Protein AF-A0A367WWN9-F1 (afdb_monomer)

Structure (mmCIF, N/CA/C/O backbone):
data_AF-A0A367WWN9-F1
#
_entry.id   AF-A0A367WWN9-F1
#
loop_
_atom_site.group_PDB
_atom_site.id
_atom_site.type_symbol
_atom_site.label_atom_id
_atom_site.label_alt_id
_atom_site.label_comp_id
_atom_site.label_asym_id
_atom_site.label_entity_id
_atom_site.label_seq_id
_atom_site.pdbx_PDB_ins_code
_atom_site.Cartn_x
_atom_site.Cartn_y
_atom_site.Cartn_z
_atom_site.occupancy
_atom_site.B_iso_or_equiv
_atom_site.auth_seq_id
_atom_site.auth_comp_id
_atom_site.auth_asym_id
_atom_site.auth_atom_id
_atom_site.pdbx_PDB_model_num
ATOM 1 N N . MET A 1 1 ? 39.829 -57.050 1.954 1.00 38.69 1 MET A N 1
ATOM 2 C CA . MET A 1 1 ? 39.793 -55.661 1.441 1.00 38.69 1 MET A CA 1
ATOM 3 C C . MET A 1 1 ? 38.406 -55.484 0.836 1.00 38.69 1 MET A C 1
ATOM 5 O O . MET A 1 1 ? 38.074 -56.270 -0.034 1.00 38.69 1 MET A O 1
ATOM 9 N N . ALA A 1 2 ? 37.469 -54.840 1.550 1.00 40.94 2 ALA A N 1
ATOM 10 C CA . ALA A 1 2 ? 37.145 -53.399 1.453 1.00 40.94 2 ALA A CA 1
ATOM 11 C C . ALA A 1 2 ? 36.595 -53.065 0.043 1.00 40.94 2 ALA A C 1
ATOM 13 O O . ALA A 1 2 ? 37.207 -53.478 -0.927 1.00 40.94 2 ALA A O 1
ATOM 14 N N . PHE A 1 3 ? 35.484 -52.363 -0.197 1.00 43.28 3 PHE A N 1
ATOM 15 C CA . PHE A 1 3 ? 34.824 -51.264 0.515 1.00 43.28 3 PHE A CA 1
ATOM 16 C C . PHE A 1 3 ? 33.472 -51.029 -0.223 1.00 43.28 3 PHE A C 1
ATOM 18 O O . PHE A 1 3 ? 33.463 -51.004 -1.447 1.00 43.28 3 PHE A O 1
ATOM 25 N N . MET A 1 4 ? 32.320 -51.143 0.446 1.00 52.09 4 MET A N 1
ATOM 26 C CA . MET A 1 4 ? 31.413 -50.044 0.849 1.00 52.09 4 MET A CA 1
ATOM 27 C C . MET A 1 4 ? 30.421 -49.543 -0.247 1.00 52.09 4 MET A C 1
ATOM 29 O O . MET A 1 4 ? 30.841 -49.240 -1.360 1.00 52.09 4 MET A O 1
ATOM 33 N N . PRO A 1 5 ? 29.101 -49.462 0.048 1.00 52.84 5 PRO A N 1
ATOM 34 C CA . PRO A 1 5 ? 28.040 -49.182 -0.924 1.00 52.84 5 PRO A CA 1
ATOM 35 C C . PRO A 1 5 ? 27.812 -47.673 -1.112 1.00 52.84 5 PRO A C 1
ATOM 37 O O . PRO A 1 5 ? 27.732 -46.921 -0.142 1.00 52.84 5 PRO A O 1
ATOM 40 N N . LEU A 1 6 ? 27.652 -47.226 -2.359 1.00 50.28 6 LEU A N 1
ATOM 41 C CA . LEU A 1 6 ? 27.307 -45.840 -2.690 1.00 50.28 6 LEU 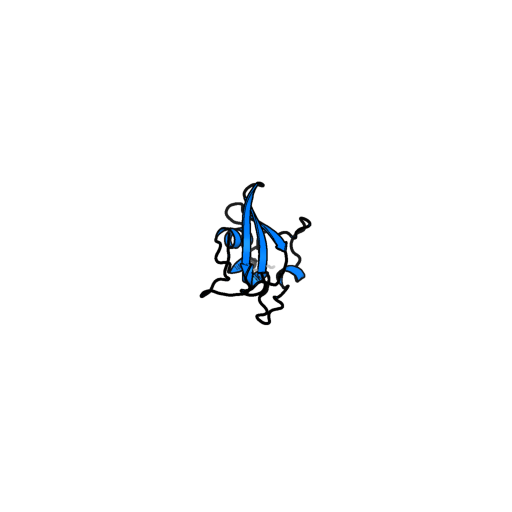A CA 1
ATOM 42 C C . LEU A 1 6 ? 25.779 -45.675 -2.677 1.00 50.28 6 LEU A C 1
ATOM 44 O O . LEU A 1 6 ? 25.092 -45.880 -3.674 1.00 50.28 6 LEU A O 1
ATOM 48 N N . LEU A 1 7 ? 25.250 -45.335 -1.500 1.00 55.59 7 LEU A N 1
ATOM 49 C CA . LEU A 1 7 ? 23.897 -44.812 -1.314 1.00 55.59 7 LEU A CA 1
ATOM 50 C C . LEU A 1 7 ? 23.825 -43.402 -1.921 1.00 55.59 7 LEU A C 1
ATOM 52 O O . LEU A 1 7 ? 24.318 -42.440 -1.335 1.00 55.59 7 LEU A O 1
ATOM 56 N N . LEU A 1 8 ? 23.201 -43.273 -3.093 1.00 54.81 8 LEU A N 1
ATOM 57 C CA . LEU A 1 8 ? 22.833 -41.981 -3.670 1.00 54.81 8 LEU A CA 1
ATOM 58 C C . LEU A 1 8 ? 21.585 -41.450 -2.945 1.00 54.81 8 LEU A C 1
ATOM 60 O O . LEU A 1 8 ? 20.448 -41.735 -3.316 1.00 54.81 8 LEU A O 1
ATOM 64 N N . GLY A 1 9 ? 21.807 -40.698 -1.867 1.00 48.69 9 GLY A N 1
ATOM 65 C CA . GLY A 1 9 ? 20.774 -39.899 -1.217 1.00 48.69 9 GLY A CA 1
ATOM 66 C C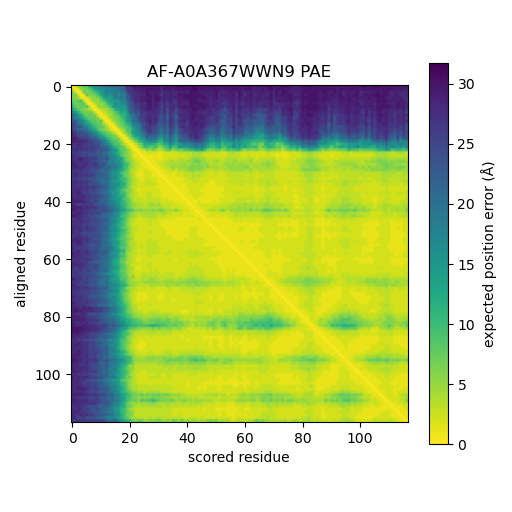 . GLY A 1 9 ? 20.452 -38.670 -2.063 1.00 48.69 9 GLY A C 1
ATOM 67 O O . GLY A 1 9 ? 21.215 -37.708 -2.078 1.00 48.69 9 GLY A O 1
ATOM 68 N N . ALA A 1 10 ? 19.321 -38.694 -2.769 1.00 55.34 10 ALA A N 1
ATOM 69 C CA . ALA A 1 10 ? 18.764 -37.512 -3.415 1.00 55.34 10 ALA A CA 1
ATOM 70 C C . ALA A 1 10 ? 18.177 -36.583 -2.339 1.00 55.34 10 ALA A C 1
ATOM 72 O O . ALA A 1 10 ? 17.018 -36.703 -1.946 1.00 55.34 10 ALA A O 1
ATOM 73 N N . LEU A 1 11 ? 19.007 -35.672 -1.831 1.00 49.06 11 LEU A N 1
ATOM 74 C CA . LEU A 1 11 ? 18.575 -34.578 -0.970 1.00 49.06 11 LEU A CA 1
ATOM 75 C C . LEU A 1 11 ? 17.852 -33.544 -1.849 1.00 49.06 11 LEU A C 1
ATOM 77 O O . LEU A 1 11 ? 18.473 -32.666 -2.445 1.00 49.06 11 LEU A O 1
ATOM 81 N N . VAL A 1 12 ? 16.532 -33.674 -1.983 1.00 58.88 12 VAL A N 1
ATOM 82 C CA . VAL A 1 12 ? 15.702 -32.643 -2.615 1.00 58.88 12 VAL A CA 1
ATOM 83 C C . VAL A 1 12 ? 15.608 -31.479 -1.630 1.00 58.88 12 VAL A C 1
ATOM 85 O O . VAL A 1 12 ? 14.814 -31.495 -0.693 1.00 58.88 12 VAL A O 1
ATOM 88 N N . LEU A 1 13 ? 16.482 -30.489 -1.810 1.00 51.03 13 LEU A N 1
ATOM 89 C CA . LEU A 1 13 ? 16.415 -29.201 -1.128 1.00 51.03 13 LEU A CA 1
ATOM 90 C C . LEU A 1 13 ? 15.102 -28.516 -1.525 1.00 51.03 13 LEU A C 1
ATOM 92 O O . LEU A 1 13 ? 14.994 -27.921 -2.596 1.00 51.03 13 LEU A O 1
ATOM 96 N N . ALA A 1 14 ? 14.095 -28.615 -0.661 1.00 49.31 14 ALA A N 1
ATOM 97 C CA . ALA A 1 14 ? 12.915 -27.771 -0.722 1.00 49.31 14 ALA A CA 1
ATOM 98 C C . ALA A 1 14 ? 13.355 -26.327 -0.442 1.00 49.31 14 ALA A C 1
ATOM 100 O O . ALA A 1 14 ? 13.491 -25.917 0.708 1.00 49.31 14 ALA A O 1
ATOM 101 N N . VAL A 1 15 ? 13.634 -25.564 -1.499 1.00 58.00 15 VAL A N 1
AT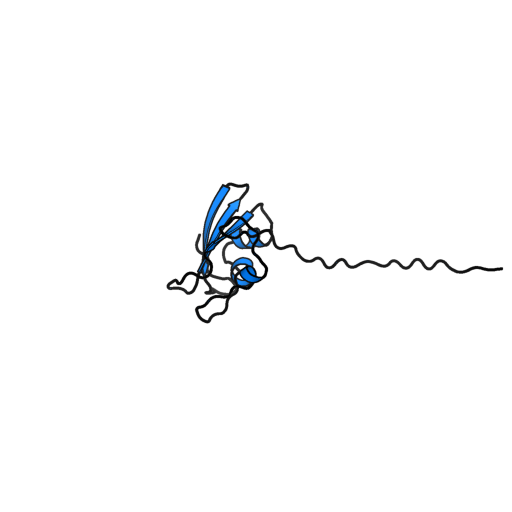OM 102 C CA . VAL A 1 15 ? 13.782 -24.111 -1.403 1.00 58.00 15 VAL A CA 1
ATOM 103 C C . VAL A 1 15 ? 12.425 -23.551 -0.979 1.00 58.00 15 VAL A C 1
ATOM 105 O O . VAL A 1 15 ? 11.456 -23.717 -1.727 1.00 58.00 15 VAL A O 1
ATOM 108 N N . PRO A 1 16 ? 12.304 -22.911 0.200 1.00 43.66 16 PRO A N 1
ATOM 109 C CA . PRO A 1 16 ? 11.074 -22.227 0.545 1.00 43.66 16 PRO A CA 1
ATOM 110 C C . PRO A 1 16 ? 10.875 -21.130 -0.496 1.00 43.66 16 PRO A C 1
ATOM 112 O O . PRO A 1 16 ? 11.674 -20.202 -0.604 1.00 43.66 16 PRO A O 1
ATOM 115 N N . SER A 1 17 ? 9.830 -21.269 -1.308 1.00 42.41 17 SER A N 1
ATOM 116 C CA . SER A 1 17 ? 9.396 -20.231 -2.233 1.00 42.41 17 SER A CA 1
ATOM 117 C C . SER A 1 17 ? 8.823 -19.087 -1.400 1.00 42.41 17 SER A C 1
ATOM 119 O O . SER A 1 17 ? 7.614 -18.985 -1.213 1.00 42.41 17 SER A O 1
ATOM 121 N N . SER A 1 18 ? 9.690 -18.250 -0.826 1.00 47.25 18 SER A N 1
ATOM 122 C CA . SER A 1 18 ? 9.281 -16.945 -0.330 1.00 47.25 18 SER A CA 1
ATOM 123 C C . SER A 1 18 ? 8.807 -16.176 -1.553 1.00 47.25 18 SER A C 1
ATOM 125 O O . SER A 1 18 ? 9.623 -15.720 -2.350 1.00 47.25 18 SER A O 1
ATOM 127 N N . SER A 1 19 ? 7.492 -16.121 -1.756 1.00 46.06 19 SER A N 1
ATOM 128 C CA . SER A 1 19 ? 6.867 -15.274 -2.764 1.00 46.06 19 SER A CA 1
ATOM 129 C C . SER A 1 19 ? 7.402 -13.861 -2.563 1.00 46.06 19 SER A C 1
ATOM 131 O O . SER A 1 19 ? 7.035 -13.202 -1.587 1.00 46.06 19 SER A O 1
ATOM 133 N N . ALA A 1 20 ? 8.332 -13.442 -3.420 1.00 52.56 20 ALA A N 1
ATOM 134 C CA . ALA A 1 20 ? 8.867 -12.096 -3.396 1.00 52.56 20 ALA A CA 1
ATOM 135 C C . ALA A 1 20 ? 7.686 -11.158 -3.659 1.00 52.56 20 ALA A C 1
ATOM 137 O O . ALA A 1 20 ? 7.096 -11.186 -4.738 1.00 52.56 20 ALA A O 1
ATOM 138 N N . MET A 1 21 ? 7.275 -10.405 -2.638 1.00 59.34 21 MET A N 1
ATOM 139 C CA . MET A 1 21 ? 6.426 -9.242 -2.868 1.00 59.34 21 MET A CA 1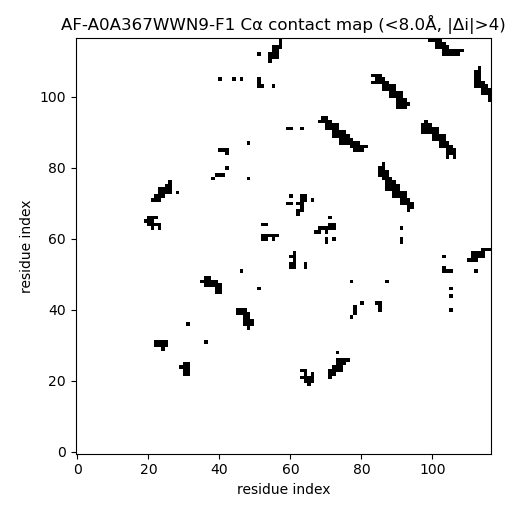
ATOM 140 C C . MET A 1 21 ? 7.241 -8.254 -3.696 1.00 59.34 21 MET A C 1
ATOM 142 O O . MET A 1 21 ? 8.458 -8.171 -3.528 1.00 59.34 21 MET A O 1
ATOM 146 N N . ALA A 1 22 ? 6.586 -7.558 -4.616 1.00 72.81 22 ALA A N 1
ATOM 147 C CA . ALA A 1 22 ? 7.264 -6.574 -5.438 1.00 72.81 22 ALA A CA 1
ATOM 148 C C . ALA A 1 22 ? 7.782 -5.408 -4.608 1.00 72.81 22 ALA A C 1
ATOM 150 O O . ALA A 1 22 ? 7.306 -5.120 -3.506 1.00 72.81 22 ALA A O 1
ATOM 151 N N . ASP A 1 23 ? 8.704 -4.696 -5.234 1.00 82.81 23 ASP A N 1
ATOM 152 C CA . ASP A 1 23 ? 9.235 -3.437 -4.764 1.00 82.81 23 ASP A CA 1
ATOM 153 C C . ASP A 1 23 ? 8.123 -2.373 -4.721 1.00 82.81 23 ASP A C 1
ATOM 155 O O . ASP A 1 23 ? 7.698 -1.822 -5.740 1.00 82.81 23 ASP A O 1
ATOM 159 N N . VAL A 1 24 ? 7.618 -2.114 -3.513 1.00 91.50 24 VAL A N 1
ATOM 160 C CA . VAL A 1 24 ? 6.755 -0.970 -3.193 1.00 91.50 24 VAL A CA 1
ATOM 161 C C . VAL A 1 24 ? 7.637 0.102 -2.574 1.00 91.50 24 VAL A C 1
ATOM 163 O O . VAL A 1 24 ? 8.453 -0.203 -1.707 1.00 91.50 24 VAL A O 1
ATOM 166 N N . TYR A 1 25 ? 7.489 1.344 -3.020 1.00 94.12 25 TYR A N 1
ATOM 167 C CA . TYR A 1 25 ? 8.385 2.444 -2.671 1.00 94.12 25 TYR A CA 1
ATOM 168 C C . TYR A 1 25 ? 7.712 3.461 -1.751 1.00 94.12 25 TYR A C 1
ATOM 170 O O . TYR A 1 25 ? 6.501 3.660 -1.812 1.00 94.12 25 TYR A O 1
ATOM 178 N N . SER A 1 26 ? 8.504 4.118 -0.912 1.00 91.69 26 SER A N 1
ATOM 179 C CA . SER A 1 26 ? 8.099 5.265 -0.105 1.00 91.69 26 SER A CA 1
ATOM 180 C C . SER A 1 26 ? 8.098 6.532 -0.972 1.00 91.69 26 SER A C 1
ATOM 182 O O . SER A 1 26 ? 8.635 6.508 -2.089 1.00 91.69 26 SER A O 1
ATOM 184 N N . PRO A 1 27 ? 7.578 7.671 -0.478 1.00 86.69 27 PRO A N 1
ATOM 185 C CA . PRO A 1 27 ? 7.544 8.915 -1.252 1.00 86.69 27 PRO A CA 1
ATOM 186 C C . PRO A 1 27 ? 8.940 9.380 -1.695 1.00 86.69 27 PRO A C 1
ATOM 188 O O . PRO A 1 27 ? 9.088 10.065 -2.702 1.00 86.69 27 PRO A O 1
ATOM 191 N N . ASN A 1 28 ? 9.980 8.971 -0.960 1.00 88.06 28 ASN A N 1
ATOM 192 C CA . ASN A 1 28 ? 11.375 9.307 -1.237 1.00 88.06 28 ASN A CA 1
ATOM 193 C C . ASN A 1 28 ? 12.027 8.399 -2.298 1.00 88.06 28 ASN A C 1
ATOM 195 O O . ASN A 1 28 ? 13.226 8.513 -2.546 1.00 88.06 28 ASN A O 1
ATOM 199 N N . GLY A 1 29 ? 11.275 7.471 -2.900 1.00 87.38 29 GLY A N 1
ATOM 200 C CA . GLY A 1 29 ? 11.778 6.546 -3.920 1.00 87.38 29 GLY A CA 1
ATOM 201 C C . GLY A 1 29 ? 12.624 5.394 -3.369 1.00 87.38 29 GLY A C 1
ATOM 202 O O . GLY A 1 29 ? 13.316 4.719 -4.129 1.00 87.38 29 GLY A O 1
ATOM 203 N N . VAL A 1 30 ? 12.579 5.154 -2.057 1.00 92.31 30 VAL A N 1
ATOM 204 C CA . VAL A 1 30 ? 13.256 4.028 -1.394 1.00 92.31 30 VAL A CA 1
ATOM 205 C C . VAL A 1 30 ? 12.259 2.891 -1.207 1.00 92.31 30 VAL A C 1
ATOM 207 O O . VAL A 1 30 ? 11.077 3.148 -1.018 1.00 92.31 30 VAL A O 1
ATOM 210 N N . LEU A 1 31 ? 12.708 1.636 -1.246 1.00 93.12 31 LEU A N 1
ATOM 211 C CA . LEU A 1 31 ? 11.848 0.493 -0.927 1.00 93.12 31 LEU A CA 1
ATOM 212 C C . LEU A 1 31 ? 11.233 0.637 0.469 1.00 93.12 31 LEU A C 1
ATOM 214 O O . LEU A 1 31 ? 11.938 0.986 1.417 1.00 93.12 31 LEU A O 1
ATOM 218 N N . LEU A 1 32 ? 9.944 0.314 0.593 1.00 93.25 32 LEU A N 1
ATOM 219 C CA . LEU A 1 32 ? 9.256 0.258 1.877 1.00 93.25 32 LEU A CA 1
ATOM 220 C C . LEU A 1 32 ? 9.991 -0.699 2.811 1.00 93.25 32 LEU A C 1
ATOM 222 O O . LEU A 1 32 ? 10.168 -1.889 2.530 1.00 93.25 32 LEU A O 1
ATOM 226 N N . SER A 1 33 ? 10.373 -0.177 3.965 1.00 92.81 33 SER A N 1
ATOM 227 C CA . SER A 1 33 ? 10.968 -0.949 5.038 1.00 92.81 33 SER A CA 1
ATOM 228 C C . SER A 1 33 ? 9.962 -1.927 5.651 1.00 92.81 33 SER A C 1
ATOM 230 O O . SER A 1 33 ? 8.741 -1.786 5.554 1.00 92.81 33 SER A O 1
ATOM 232 N N . SER A 1 34 ? 10.475 -2.928 6.373 1.00 91.81 34 SER A N 1
ATOM 233 C CA . SER A 1 34 ? 9.629 -3.852 7.146 1.00 91.81 34 SER A CA 1
ATOM 234 C C . SER 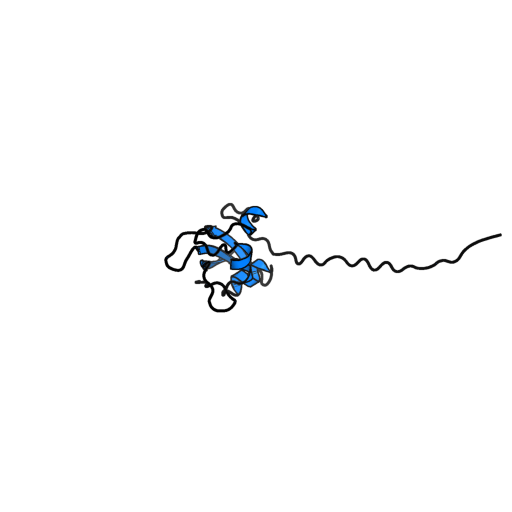A 1 34 ? 8.760 -3.146 8.196 1.00 91.81 34 SER A C 1
ATOM 236 O O . SER A 1 34 ? 7.744 -3.708 8.600 1.00 91.81 34 SER A O 1
ATOM 238 N N . ALA A 1 35 ? 9.180 -1.968 8.670 1.00 93.94 35 ALA A N 1
ATOM 239 C CA . ALA A 1 35 ? 8.426 -1.167 9.626 1.00 93.94 35 ALA A CA 1
ATOM 240 C C . ALA A 1 35 ? 7.250 -0.464 8.937 1.00 93.94 35 ALA A C 1
ATOM 242 O O . ALA A 1 35 ? 6.126 -0.618 9.396 1.00 93.94 35 ALA A O 1
ATOM 243 N N . GLU A 1 36 ? 7.487 0.187 7.794 1.00 94.75 36 GLU A N 1
ATOM 244 C CA . GLU A 1 36 ? 6.439 0.849 6.999 1.00 94.75 36 GLU A CA 1
ATOM 245 C C . GLU A 1 36 ? 5.381 -0.151 6.511 1.00 94.75 36 GLU A C 1
ATOM 247 O O . GLU A 1 36 ? 4.187 0.107 6.599 1.00 94.75 36 GLU A O 1
ATOM 252 N N . TRP A 1 37 ? 5.778 -1.361 6.100 1.00 94.56 37 TRP A N 1
ATOM 253 C CA . TRP A 1 37 ? 4.816 -2.421 5.756 1.00 94.56 37 TRP A CA 1
ATOM 254 C C . TRP A 1 37 ? 3.883 -2.821 6.909 1.00 94.56 37 TRP A C 1
ATOM 256 O O . TRP A 1 37 ? 2.791 -3.336 6.661 1.00 94.56 37 TRP A O 1
ATOM 266 N N . LYS A 1 38 ? 4.335 -2.651 8.156 1.00 95.94 38 LYS A N 1
ATOM 267 C CA . LYS A 1 38 ? 3.592 -2.979 9.380 1.00 95.94 38 LYS A CA 1
ATOM 268 C C . LYS A 1 38 ? 2.946 -1.754 10.019 1.00 95.94 38 LYS A C 1
ATOM 270 O O . LYS A 1 38 ? 2.292 -1.906 11.049 1.00 95.94 38 LYS A O 1
ATOM 275 N N . GLU A 1 39 ? 3.140 -0.571 9.446 1.00 96.12 39 GLU A N 1
ATOM 276 C CA . GLU A 1 39 ? 2.518 0.645 9.936 1.00 96.12 39 GLU A CA 1
ATOM 277 C C . GLU A 1 39 ? 1.003 0.476 9.885 1.00 96.12 39 GLU A C 1
ATOM 279 O O . GLU A 1 39 ? 0.457 0.043 8.866 1.00 96.12 39 GLU A O 1
ATOM 284 N N . ALA A 1 40 ? 0.344 0.748 11.007 1.00 96.88 40 ALA A N 1
ATOM 285 C CA . ALA A 1 40 ? -1.063 0.445 11.203 1.00 96.88 40 ALA A CA 1
ATOM 286 C C . ALA A 1 40 ? -1.900 1.718 11.297 1.00 96.88 40 ALA A C 1
ATOM 288 O O . ALA A 1 40 ? -1.444 2.702 11.880 1.00 96.88 40 ALA A O 1
ATOM 289 N N . SER A 1 41 ? -3.142 1.644 10.819 1.00 96.44 41 SER A N 1
ATOM 290 C CA . SER A 1 41 ? -4.125 2.712 10.971 1.00 96.44 41 SER A CA 1
ATOM 291 C C . SER A 1 41 ? -4.315 3.108 12.442 1.00 96.44 41 SER A C 1
ATOM 293 O O . SER A 1 41 ? -4.253 2.293 13.381 1.00 96.44 41 SER A O 1
ATOM 295 N N . THR A 1 42 ? -4.532 4.397 12.647 1.00 93.62 42 THR A N 1
ATOM 296 C CA . THR A 1 42 ? -4.733 5.060 13.933 1.00 93.62 42 THR A CA 1
ATOM 297 C C . THR A 1 42 ? -6.204 5.140 14.345 1.00 93.62 42 THR A C 1
ATOM 299 O O . THR A 1 42 ? -6.474 5.189 15.544 1.00 93.62 42 THR A O 1
ATOM 302 N N . ASP A 1 43 ? -7.136 4.974 13.404 1.00 92.50 43 ASP A N 1
ATOM 303 C CA . ASP A 1 43 ? -8.602 4.942 13.573 1.00 92.50 43 ASP A CA 1
ATOM 304 C C . ASP A 1 43 ? -9.180 3.797 14.440 1.00 92.50 43 ASP A C 1
ATOM 306 O O . ASP A 1 43 ? -10.391 3.596 14.530 1.00 92.50 43 ASP A O 1
ATOM 310 N N . GLY A 1 44 ? -8.322 2.999 15.077 1.00 90.00 44 GLY A N 1
ATOM 311 C CA . GLY A 1 44 ? -8.716 1.880 15.932 1.00 90.00 44 GLY A CA 1
ATOM 312 C C . GLY A 1 44 ? -8.944 0.553 15.202 1.00 90.00 44 GLY A C 1
ATOM 313 O O . GLY A 1 44 ? -8.987 -0.476 15.876 1.00 90.00 44 GLY A O 1
ATOM 314 N N . LYS A 1 45 ? -8.992 0.525 13.859 1.00 92.44 45 LYS A N 1
ATOM 315 C CA . LYS A 1 45 ? -9.119 -0.727 13.081 1.00 92.44 45 LYS A CA 1
ATOM 316 C C . LYS A 1 45 ? -7.809 -1.517 12.999 1.00 92.44 45 LYS A C 1
ATOM 318 O O . LYS A 1 45 ? -7.843 -2.724 12.768 1.00 92.44 45 LYS A O 1
ATOM 323 N N . LYS A 1 46 ? -6.666 -0.851 13.221 1.00 94.38 46 LYS A N 1
ATOM 324 C CA . LYS A 1 46 ? -5.311 -1.440 13.233 1.00 94.38 46 LYS A CA 1
ATOM 325 C C . LYS A 1 46 ? -4.962 -2.182 11.942 1.00 94.38 46 LYS A C 1
ATOM 327 O O . LYS A 1 46 ? -4.288 -3.210 11.967 1.00 94.38 46 LYS A O 1
ATOM 332 N N . VAL A 1 47 ? -5.417 -1.652 10.812 1.00 96.38 47 VAL A N 1
ATOM 333 C CA . VAL A 1 47 ? -5.120 -2.203 9.488 1.00 96.38 47 VAL A CA 1
ATOM 334 C C . VAL A 1 47 ? -3.687 -1.862 9.132 1.00 96.38 47 VAL A C 1
ATOM 336 O O . VAL A 1 47 ? -3.319 -0.701 9.235 1.00 96.38 47 VAL A O 1
ATOM 339 N N . THR A 1 48 ? -2.880 -2.835 8.709 1.00 97.06 48 THR A N 1
ATOM 340 C CA . THR A 1 48 ? -1.506 -2.549 8.272 1.00 97.06 48 THR A CA 1
ATOM 341 C C . THR A 1 48 ? -1.441 -2.155 6.800 1.00 97.06 48 THR A C 1
ATOM 343 O O . THR A 1 48 ? -2.308 -2.531 6.008 1.00 97.06 48 THR A O 1
ATOM 346 N N . VAL A 1 49 ? -0.373 -1.453 6.402 1.00 96.56 49 VAL A N 1
ATOM 347 C CA . VAL A 1 49 ? -0.118 -1.115 4.988 1.00 96.56 49 VAL A CA 1
ATOM 348 C C . VAL A 1 49 ? -0.117 -2.380 4.134 1.00 96.56 49 VAL A C 1
ATOM 350 O O . VAL A 1 49 ? -0.706 -2.422 3.054 1.00 96.56 49 VAL A O 1
ATOM 353 N N . ARG A 1 50 ? 0.477 -3.463 4.649 1.00 95.94 50 ARG A N 1
ATOM 354 C CA . ARG A 1 50 ? 0.457 -4.768 3.985 1.00 95.94 50 ARG A CA 1
ATOM 355 C C . ARG A 1 50 ? -0.952 -5.287 3.751 1.00 95.94 50 ARG A C 1
ATOM 357 O O . ARG A 1 50 ? -1.232 -5.749 2.643 1.00 95.94 50 ARG A O 1
ATOM 364 N N . ASP A 1 51 ? -1.811 -5.237 4.763 1.00 96.00 51 ASP A N 1
ATOM 365 C CA . ASP A 1 51 ? -3.177 -5.747 4.654 1.00 96.00 51 ASP A CA 1
ATOM 366 C C . ASP A 1 51 ? -3.970 -4.957 3.614 1.00 96.00 51 ASP A C 1
ATOM 368 O O . ASP A 1 51 ? -4.574 -5.570 2.725 1.00 96.00 51 ASP A O 1
ATOM 372 N N . ALA A 1 52 ? -3.895 -3.623 3.695 1.00 96.56 52 ALA A N 1
ATOM 373 C CA . ALA A 1 52 ? -4.568 -2.686 2.803 1.00 96.56 52 ALA A CA 1
ATOM 374 C C . ALA A 1 52 ? -4.176 -2.906 1.337 1.00 96.56 52 ALA A C 1
ATOM 376 O O . ALA A 1 52 ? -5.040 -3.111 0.488 1.00 96.56 52 ALA A O 1
ATOM 377 N N . LEU A 1 53 ? -2.874 -2.954 1.032 1.00 96.69 53 LEU A N 1
ATOM 378 C CA . LEU A 1 53 ? -2.406 -3.099 -0.350 1.00 96.69 53 LEU A CA 1
ATOM 379 C C . LEU A 1 53 ? -2.601 -4.517 -0.903 1.00 96.69 53 LEU A C 1
ATOM 381 O O . LEU A 1 53 ? -2.961 -4.684 -2.069 1.00 96.69 53 LEU A O 1
ATOM 385 N N . THR A 1 54 ? -2.402 -5.555 -0.082 1.00 95.88 54 THR A N 1
ATOM 386 C CA . THR A 1 54 ? -2.557 -6.956 -0.524 1.00 95.88 54 THR A CA 1
ATOM 387 C C . THR A 1 54 ? -4.015 -7.300 -0.828 1.00 95.88 54 THR A C 1
ATOM 389 O O . THR A 1 54 ? -4.278 -8.123 -1.706 1.00 95.88 54 THR A O 1
ATOM 392 N N . ASN A 1 55 ? -4.956 -6.659 -0.128 1.00 96.75 55 ASN A N 1
ATOM 393 C CA . ASN A 1 55 ? -6.392 -6.897 -0.265 1.00 96.75 55 ASN A CA 1
ATOM 394 C C . ASN A 1 55 ? -7.152 -5.650 -0.744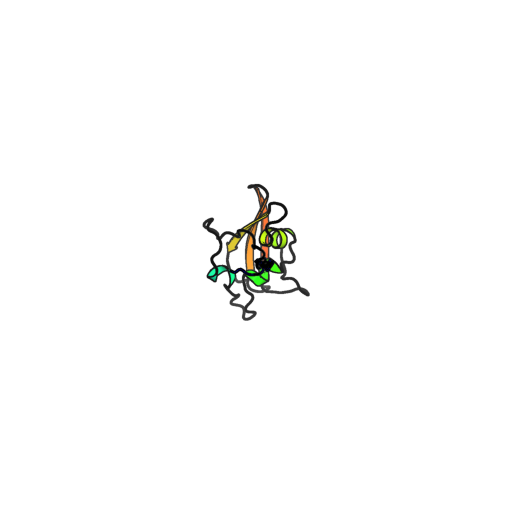 1.00 96.75 55 ASN A C 1
ATOM 396 O O . ASN A 1 55 ? -8.337 -5.510 -0.452 1.00 96.75 55 ASN A O 1
ATOM 400 N N . SER A 1 56 ? -6.494 -4.742 -1.464 1.00 96.62 56 SER A N 1
ATOM 401 C CA . SER A 1 56 ? -7.149 -3.574 -2.063 1.00 96.62 56 SER A CA 1
ATOM 402 C C . SER A 1 56 ? -8.190 -4.009 -3.101 1.00 96.62 56 SER A C 1
ATOM 404 O O . SER A 1 56 ? -7.988 -4.984 -3.832 1.00 96.62 56 SER A O 1
ATOM 406 N N . ALA A 1 57 ? -9.291 -3.261 -3.210 1.00 97.06 57 ALA A N 1
ATOM 407 C CA . ALA A 1 57 ? -10.273 -3.451 -4.276 1.00 97.06 57 ALA A CA 1
ATOM 408 C C . ALA A 1 57 ? -9.698 -3.154 -5.682 1.00 97.06 57 ALA A C 1
ATOM 410 O O . ALA A 1 57 ? -10.220 -3.649 -6.686 1.00 97.06 57 ALA A O 1
ATOM 411 N N . SER A 1 58 ? -8.586 -2.412 -5.783 1.00 96.50 58 SER A N 1
ATOM 412 C CA . SER A 1 58 ? -7.913 -2.139 -7.055 1.00 96.50 58 SER A CA 1
ATOM 413 C C . SER A 1 58 ? -7.022 -3.302 -7.500 1.00 96.50 58 SER A C 1
ATOM 415 O O . SER A 1 58 ? -6.031 -3.675 -6.859 1.00 96.50 58 SER A O 1
ATOM 417 N N . ARG A 1 59 ? -7.309 -3.842 -8.693 1.00 95.44 59 ARG A N 1
ATOM 418 C CA . ARG A 1 59 ? -6.454 -4.861 -9.331 1.00 95.44 59 ARG A CA 1
ATOM 419 C C . ARG A 1 59 ? -5.057 -4.347 -9.668 1.00 95.44 59 ARG A C 1
ATOM 421 O O . ARG A 1 59 ? -4.132 -5.155 -9.717 1.00 95.44 59 ARG A O 1
ATOM 428 N N . MET A 1 60 ? -4.891 -3.046 -9.909 1.00 95.50 60 MET A N 1
ATOM 429 C CA . MET A 1 60 ? -3.576 -2.474 -10.209 1.00 95.50 60 MET A CA 1
ATOM 430 C C . MET A 1 60 ? -2.681 -2.490 -8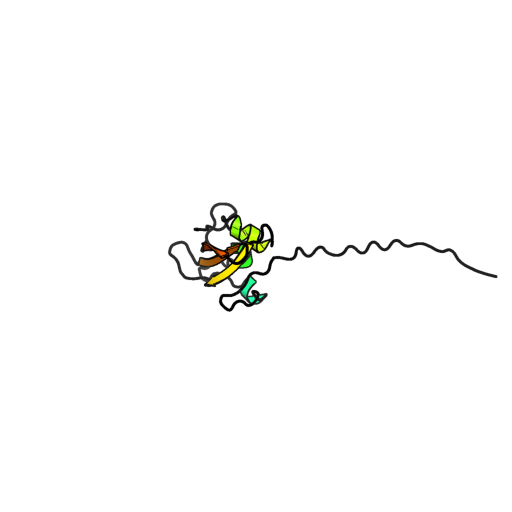.970 1.00 95.50 60 MET A C 1
ATOM 432 O O . MET A 1 60 ? -1.533 -2.915 -9.060 1.00 95.50 60 MET A O 1
ATOM 436 N N . ILE A 1 61 ? -3.235 -2.133 -7.807 1.00 96.62 61 ILE A N 1
ATOM 437 C CA . ILE A 1 61 ? -2.524 -2.185 -6.524 1.00 96.62 61 ILE A CA 1
ATOM 438 C C . ILE A 1 61 ? -2.163 -3.629 -6.181 1.00 96.62 61 ILE A C 1
ATOM 440 O O . ILE A 1 61 ? -0.993 -3.951 -6.003 1.00 96.62 61 ILE A O 1
ATOM 444 N N . THR A 1 62 ? -3.130 -4.545 -6.184 1.00 95.94 62 THR A N 1
ATOM 445 C CA . THR A 1 62 ? -2.842 -5.952 -5.847 1.00 95.94 62 THR A CA 1
ATOM 446 C C . THR A 1 62 ? -1.880 -6.623 -6.837 1.00 95.94 62 THR A C 1
ATOM 448 O O . THR A 1 62 ? -1.091 -7.480 -6.438 1.00 95.94 62 THR A O 1
ATOM 451 N N . SER A 1 63 ? -1.891 -6.229 -8.117 1.00 94.50 63 SER A N 1
ATOM 452 C CA . SER A 1 63 ? -0.890 -6.663 -9.106 1.00 94.50 63 SER A CA 1
ATOM 453 C C . SER A 1 63 ? 0.486 -6.054 -8.837 1.00 94.50 63 SER A C 1
ATOM 455 O O . SER A 1 63 ? 1.485 -6.764 -8.930 1.00 94.50 63 SER A O 1
ATOM 457 N N . GLY A 1 64 ? 0.531 -4.774 -8.461 1.00 93.81 64 GLY A N 1
ATOM 458 C CA . GLY A 1 64 ? 1.747 -4.069 -8.069 1.00 93.81 64 GLY A CA 1
ATOM 459 C C . GLY A 1 64 ? 2.415 -4.699 -6.854 1.00 93.81 64 GLY A C 1
ATOM 460 O O . GLY A 1 64 ? 3.602 -4.969 -6.911 1.00 93.81 64 GLY A O 1
ATOM 461 N N . VAL A 1 65 ? 1.663 -5.070 -5.811 1.00 94.19 65 VAL A N 1
ATOM 462 C CA . VAL A 1 65 ? 2.205 -5.802 -4.645 1.00 94.19 65 VAL A CA 1
ATOM 463 C C . VAL A 1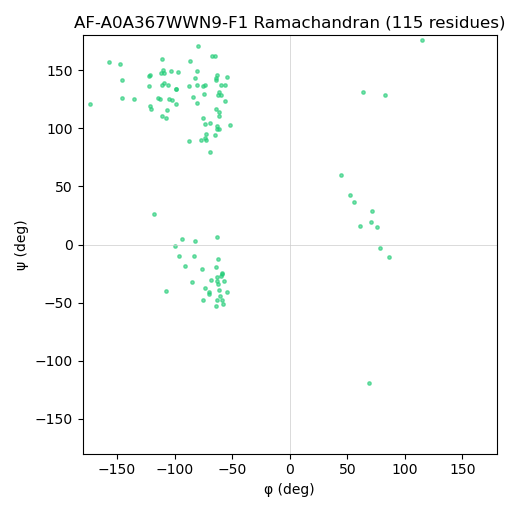 65 ? 2.766 -7.175 -5.035 1.00 94.19 65 VAL A C 1
ATOM 465 O O . VAL A 1 65 ? 3.743 -7.640 -4.453 1.00 94.19 65 VAL A O 1
ATOM 468 N N . LYS A 1 66 ? 2.162 -7.844 -6.024 1.00 92.31 66 LYS A N 1
ATOM 469 C CA . LYS A 1 66 ? 2.603 -9.161 -6.520 1.00 92.31 66 LYS A CA 1
ATOM 470 C C . LYS A 1 66 ? 3.738 -9.087 -7.545 1.00 92.31 66 LYS A C 1
ATOM 472 O O . LYS A 1 66 ? 4.271 -10.128 -7.913 1.00 92.31 66 LYS A O 1
ATOM 477 N N . GLY A 1 67 ? 4.073 -7.896 -8.035 1.00 89.50 67 GLY A N 1
ATOM 478 C CA . GLY A 1 67 ? 5.148 -7.688 -9.006 1.00 89.50 67 GLY A CA 1
ATOM 479 C C . GLY A 1 67 ? 4.805 -8.197 -10.396 1.00 89.50 67 GLY A C 1
ATOM 480 O O . GLY A 1 67 ? 5.683 -8.612 -11.147 1.00 89.50 67 GLY A O 1
ATOM 481 N N . VAL A 1 68 ? 3.518 -8.194 -10.742 1.00 87.25 68 VAL A N 1
ATOM 482 C CA . VAL A 1 68 ? 3.023 -8.672 -12.035 1.00 87.25 68 VAL A CA 1
ATOM 483 C C . VAL A 1 68 ? 2.496 -7.512 -12.876 1.00 87.25 68 VAL A C 1
ATOM 485 O O . VAL A 1 68 ? 2.154 -6.447 -12.363 1.00 87.25 68 VAL A O 1
ATOM 488 N N . ASN A 1 69 ? 2.410 -7.718 -14.192 1.00 87.06 69 ASN A N 1
ATOM 489 C CA . ASN A 1 69 ? 1.877 -6.748 -15.161 1.00 87.06 69 ASN A CA 1
ATOM 490 C C . ASN A 1 69 ? 2.645 -5.408 -15.248 1.00 87.06 69 ASN A C 1
ATOM 492 O O . ASN A 1 69 ? 2.133 -4.443 -15.819 1.00 87.06 69 ASN A O 1
ATOM 496 N N . GLY A 1 70 ? 3.871 -5.349 -14.711 1.00 88.44 70 GLY A N 1
ATOM 497 C CA . GLY A 1 70 ? 4.750 -4.176 -14.787 1.00 88.44 70 GLY A CA 1
ATOM 498 C C . GLY A 1 70 ? 4.297 -2.989 -13.934 1.00 88.44 70 GLY A C 1
ATOM 499 O O . GLY A 1 70 ? 4.691 -1.859 -14.224 1.00 88.44 70 GLY A O 1
ATOM 500 N N . TYR A 1 71 ? 3.443 -3.229 -12.933 1.00 92.81 71 TYR A N 1
ATOM 501 C CA . TYR A 1 71 ? 3.020 -2.195 -11.995 1.00 92.81 71 TYR A CA 1
ATOM 502 C C . TYR A 1 71 ? 4.067 -1.971 -10.908 1.00 92.81 71 TYR A C 1
ATOM 504 O O . TYR A 1 71 ? 4.586 -2.917 -10.320 1.00 92.81 71 TYR A O 1
ATOM 512 N N . THR A 1 72 ? 4.301 -0.703 -10.604 1.00 93.81 72 THR A N 1
ATOM 513 C CA . THR A 1 72 ? 5.112 -0.239 -9.485 1.00 93.81 72 THR A CA 1
ATOM 514 C C . THR A 1 72 ? 4.248 0.655 -8.613 1.00 93.81 72 THR A C 1
ATOM 516 O O . THR A 1 72 ? 3.503 1.487 -9.131 1.00 93.81 72 THR A O 1
ATOM 519 N N . LEU A 1 73 ? 4.342 0.481 -7.298 1.00 96.19 73 LEU A N 1
ATOM 520 C CA . LEU A 1 73 ? 3.562 1.250 -6.335 1.00 96.19 73 LEU A CA 1
ATOM 521 C C . LEU A 1 73 ? 4.471 2.185 -5.555 1.00 96.19 73 LEU A C 1
ATOM 523 O O . LEU A 1 73 ? 5.540 1.780 -5.099 1.00 96.19 73 LEU A O 1
ATOM 527 N N . THR A 1 74 ? 4.014 3.410 -5.351 1.00 96.81 74 THR A N 1
ATOM 528 C CA . THR A 1 74 ? 4.626 4.351 -4.421 1.00 96.81 74 THR A CA 1
ATOM 529 C C . THR A 1 74 ? 3.581 4.757 -3.395 1.00 96.81 74 THR A C 1
ATOM 531 O O . THR A 1 74 ? 2.542 5.303 -3.757 1.00 96.81 74 THR A O 1
ATOM 534 N N . VAL A 1 75 ? 3.834 4.478 -2.117 1.00 96.50 75 VAL A N 1
ATOM 535 C CA . VAL A 1 75 ? 3.013 5.003 -1.023 1.00 96.50 75 VAL A CA 1
ATOM 536 C C . VAL A 1 75 ? 3.381 6.468 -0.862 1.00 96.50 75 VAL A C 1
ATOM 538 O O . VAL A 1 75 ? 4.493 6.776 -0.456 1.00 96.50 75 VAL A O 1
ATOM 541 N N . MET A 1 76 ? 2.475 7.360 -1.242 1.00 96.38 76 MET A N 1
ATOM 542 C CA . MET A 1 76 ? 2.644 8.811 -1.182 1.00 96.38 76 MET A CA 1
ATOM 543 C C . MET A 1 76 ? 2.294 9.375 0.194 1.00 96.38 76 MET A C 1
ATOM 545 O O . MET A 1 76 ? 2.895 10.358 0.619 1.00 96.38 76 MET A O 1
ATOM 549 N N . SER A 1 77 ? 1.335 8.752 0.881 1.00 95.31 77 SER A N 1
ATOM 550 C CA . SER A 1 77 ? 0.926 9.113 2.237 1.00 95.31 77 SER A CA 1
ATOM 551 C C . SER A 1 77 ? 0.516 7.871 3.020 1.00 95.31 77 SER A C 1
ATOM 553 O O . SER A 1 77 ? -0.128 6.975 2.466 1.00 95.31 77 SER A O 1
ATOM 555 N N . PHE A 1 78 ? 0.882 7.843 4.299 1.00 95.25 78 PHE A N 1
ATOM 556 C CA . PHE A 1 78 ? 0.508 6.798 5.243 1.00 95.25 78 PHE A CA 1
ATOM 557 C C . PHE A 1 78 ? -0.586 7.329 6.177 1.00 95.25 78 PHE A C 1
ATOM 559 O O . PHE A 1 78 ? -0.399 8.369 6.802 1.00 95.25 78 PHE A O 1
ATOM 566 N N . TRP A 1 79 ? -1.713 6.617 6.248 1.00 95.31 79 TRP A N 1
ATOM 567 C CA . TRP A 1 79 ? -2.804 6.798 7.215 1.00 95.31 79 TRP A CA 1
ATOM 568 C C . TRP A 1 79 ? -3.228 8.249 7.449 1.00 95.31 79 TRP A C 1
ATOM 570 O O . TRP A 1 79 ? -3.160 8.772 8.558 1.00 95.31 79 TRP A O 1
ATOM 580 N N . SER A 1 80 ? -3.661 8.907 6.380 1.00 93.81 80 SER A N 1
ATOM 581 C CA . SER A 1 80 ? -4.297 10.221 6.476 1.00 93.81 80 SER A CA 1
ATOM 582 C C . SER A 1 80 ? -5.727 10.074 6.992 1.00 93.81 80 SER A C 1
ATOM 584 O O . SER A 1 80 ? -6.440 9.180 6.548 1.00 93.81 80 SER A O 1
ATOM 586 N N . ASP A 1 81 ? -6.129 10.937 7.925 1.00 91.38 81 ASP A N 1
ATOM 587 C CA . ASP A 1 81 ? -7.502 10.981 8.443 1.00 91.38 81 ASP A CA 1
ATOM 588 C C . ASP A 1 81 ? -8.484 11.314 7.307 1.00 91.38 81 ASP A C 1
ATOM 590 O O . ASP A 1 81 ? -8.252 12.251 6.537 1.00 91.38 81 ASP A O 1
ATOM 594 N N . SER A 1 82 ? -9.558 10.531 7.194 1.00 88.69 82 SER A N 1
ATOM 595 C CA . SER A 1 82 ? -10.582 10.668 6.153 1.00 88.69 82 SER A CA 1
ATOM 596 C C . SER A 1 82 ? -11.959 10.263 6.707 1.00 88.69 82 SER A C 1
ATOM 598 O O . SER A 1 82 ? -12.022 9.492 7.672 1.00 88.69 82 SER A O 1
ATOM 600 N N . PRO A 1 83 ? -13.087 10.750 6.143 1.00 83.12 83 PRO A N 1
ATOM 601 C CA . PRO A 1 83 ? -14.429 10.493 6.678 1.00 83.12 83 PRO A CA 1
ATOM 602 C C . PRO A 1 83 ? -14.778 9.005 6.798 1.00 83.12 83 PRO A C 1
ATOM 604 O O . PRO A 1 83 ? -15.511 8.615 7.707 1.00 83.12 83 PRO A O 1
ATOM 607 N N . ASP A 1 84 ? -14.232 8.184 5.901 1.00 78.88 84 ASP A N 1
ATOM 608 C CA . ASP A 1 84 ? -14.485 6.746 5.824 1.00 78.88 84 ASP A CA 1
ATOM 609 C C . ASP A 1 84 ? -13.443 5.914 6.607 1.00 78.88 84 ASP A C 1
ATOM 611 O O . ASP A 1 84 ? -13.496 4.683 6.612 1.00 78.88 84 ASP A O 1
ATOM 615 N N . GLY A 1 85 ? -12.521 6.562 7.328 1.00 88.81 85 GLY A N 1
ATOM 616 C CA . GLY A 1 85 ? -11.416 5.958 8.084 1.00 88.81 85 GLY A CA 1
ATOM 617 C C . GLY A 1 85 ? -10.047 6.338 7.528 1.00 88.81 85 GLY A C 1
ATOM 618 O O . GLY A 1 85 ? -9.958 6.990 6.500 1.00 88.81 85 GLY A O 1
ATOM 619 N N . ASP A 1 86 ? -8.968 5.912 8.187 1.00 95.94 86 ASP A N 1
ATOM 620 C CA . ASP A 1 86 ? -7.623 6.301 7.743 1.00 95.94 86 ASP A CA 1
ATOM 621 C C . ASP A 1 86 ? -7.296 5.736 6.355 1.00 95.94 86 ASP A C 1
ATOM 623 O O . ASP A 1 86 ? -7.592 4.569 6.072 1.00 95.94 86 ASP A O 1
ATOM 627 N N . GLU A 1 87 ? -6.614 6.530 5.532 1.00 96.38 87 GLU A N 1
ATOM 628 C CA . GLU A 1 87 ? -6.337 6.234 4.126 1.00 96.38 87 GLU A CA 1
ATOM 629 C C . GLU A 1 87 ? -4.847 6.223 3.784 1.00 96.38 87 GLU A C 1
ATOM 631 O O . GLU A 1 87 ? -4.043 7.013 4.284 1.00 96.38 87 GLU A O 1
ATOM 636 N N . LEU A 1 88 ? -4.481 5.334 2.864 1.00 97.19 88 LEU A N 1
ATOM 637 C CA . LEU A 1 88 ? -3.201 5.353 2.166 1.00 97.19 88 LEU A CA 1
ATOM 638 C C . LEU A 1 88 ? -3.375 5.997 0.798 1.00 97.19 88 LEU A C 1
ATOM 640 O O . LEU A 1 88 ? -4.251 5.585 0.042 1.00 97.19 88 LEU A O 1
ATOM 644 N N . VAL A 1 89 ? -2.480 6.910 0.426 1.00 97.38 89 VAL A N 1
ATOM 645 C CA . VAL A 1 89 ? -2.434 7.445 -0.943 1.00 97.38 89 VAL A CA 1
ATOM 646 C C . VAL A 1 89 ? -1.353 6.707 -1.714 1.00 97.38 89 VAL A C 1
ATOM 648 O O . VAL A 1 89 ? -0.187 6.730 -1.328 1.00 97.38 89 VAL A O 1
ATOM 651 N N . ILE A 1 90 ? -1.730 6.050 -2.806 1.00 97.69 90 ILE A N 1
ATOM 652 C CA . ILE A 1 90 ? -0.877 5.169 -3.600 1.00 97.69 90 ILE A CA 1
ATOM 653 C C . ILE A 1 90 ? -0.787 5.696 -5.022 1.00 97.69 90 ILE A C 1
ATOM 655 O O . ILE A 1 90 ? -1.770 5.702 -5.758 1.00 97.69 90 ILE A O 1
ATOM 659 N N . GLU A 1 91 ? 0.409 6.073 -5.449 1.00 97.50 91 GLU A N 1
ATOM 660 C CA . GLU A 1 91 ? 0.671 6.315 -6.859 1.00 97.50 91 GLU A CA 1
ATOM 661 C C . GLU A 1 91 ? 1.005 4.986 -7.547 1.00 97.50 91 GLU A C 1
ATOM 663 O O . GLU A 1 91 ? 1.876 4.227 -7.111 1.00 97.50 91 GLU A O 1
ATOM 668 N N . VAL A 1 92 ? 0.295 4.690 -8.630 1.00 96.62 92 VAL A N 1
ATOM 669 C CA . VAL A 1 92 ? 0.486 3.487 -9.434 1.00 96.62 92 VAL A CA 1
ATOM 670 C C . VAL A 1 92 ? 1.164 3.882 -10.734 1.00 96.62 92 VAL A C 1
ATOM 672 O O . VAL A 1 92 ? 0.577 4.570 -11.574 1.00 96.62 92 VAL A O 1
ATOM 675 N N . ARG A 1 93 ? 2.382 3.389 -10.949 1.00 94.88 93 ARG A N 1
ATOM 676 C CA . ARG A 1 93 ? 3.093 3.505 -12.224 1.00 94.88 93 ARG A CA 1
ATOM 677 C C . ARG A 1 93 ? 3.047 2.186 -12.981 1.00 94.88 93 ARG A C 1
ATOM 679 O O . ARG A 1 93 ? 3.035 1.114 -12.389 1.00 94.88 93 ARG A O 1
ATOM 686 N N . GLN A 1 94 ? 3.064 2.261 -14.305 1.00 93.38 94 GLN A N 1
ATOM 687 C CA . GLN A 1 94 ? 3.291 1.110 -15.173 1.00 93.38 94 GLN A CA 1
ATOM 688 C C . GLN A 1 94 ? 4.272 1.517 -16.264 1.00 93.38 94 GLN A C 1
ATOM 690 O O . GLN A 1 94 ? 4.039 2.503 -16.968 1.00 93.38 94 GLN A O 1
ATOM 695 N N . ASN A 1 95 ? 5.370 0.771 -16.394 1.00 86.75 95 ASN A N 1
ATOM 696 C CA . ASN A 1 95 ? 6.446 1.065 -17.348 1.00 86.75 95 ASN A CA 1
ATOM 697 C C . ASN A 1 95 ? 6.963 2.518 -17.237 1.00 86.75 95 ASN A C 1
ATOM 699 O O . ASN A 1 95 ? 7.135 3.210 -18.237 1.00 86.75 95 ASN A O 1
ATOM 703 N N . GLY A 1 96 ? 7.142 3.005 -16.003 1.00 85.25 96 GLY A N 1
ATOM 704 C CA . GLY A 1 96 ? 7.676 4.343 -15.716 1.00 85.25 96 GLY A CA 1
ATOM 705 C C . GLY A 1 96 ? 6.689 5.507 -15.866 1.00 85.25 96 GLY A C 1
ATOM 706 O O . GLY A 1 96 ? 7.048 6.637 -15.558 1.00 85.25 96 GLY A O 1
ATOM 707 N N . SER A 1 97 ? 5.449 5.259 -16.296 1.00 91.25 97 SER A N 1
ATOM 708 C CA . SER A 1 97 ? 4.408 6.293 -16.403 1.00 91.25 97 SER A CA 1
ATOM 709 C C . SER A 1 97 ? 3.373 6.155 -15.294 1.00 91.25 97 SER A C 1
ATOM 711 O O . SER A 1 97 ? 2.917 5.041 -15.031 1.00 91.25 97 SER A O 1
ATOM 713 N N . VAL A 1 98 ? 2.953 7.274 -14.697 1.00 94.50 98 VAL A N 1
ATOM 714 C CA . VAL A 1 98 ? 1.822 7.306 -13.754 1.00 94.50 98 VAL A CA 1
ATOM 715 C C . VAL A 1 98 ? 0.549 6.871 -14.480 1.00 94.50 98 VAL A C 1
ATOM 717 O O . VAL A 1 98 ? 0.251 7.352 -15.573 1.00 94.50 98 VAL A O 1
ATOM 720 N N . LYS A 1 99 ? -0.169 5.912 -13.895 1.00 96.19 99 LYS A N 1
ATOM 721 C CA . LYS A 1 99 ? -1.438 5.379 -14.407 1.00 96.19 99 LYS A CA 1
ATOM 722 C C . LYS A 1 99 ? -2.626 5.829 -13.581 1.00 96.19 99 LYS A C 1
ATOM 724 O O . LYS A 1 99 ? -3.664 6.123 -14.159 1.00 96.19 99 LYS A O 1
ATOM 729 N N . ALA A 1 100 ? -2.464 5.868 -12.266 1.00 96.50 100 ALA A N 1
ATOM 730 C CA . ALA A 1 100 ? -3.488 6.310 -11.338 1.00 96.50 100 ALA A CA 1
ATOM 731 C C . ALA A 1 100 ? -2.840 6.768 -10.032 1.00 96.50 100 ALA A C 1
ATOM 733 O O . ALA A 1 100 ? -1.749 6.311 -9.685 1.00 96.50 100 ALA A O 1
ATOM 734 N N . THR A 1 101 ? -3.559 7.608 -9.303 1.00 97.06 101 THR A N 1
ATOM 735 C CA . THR A 1 101 ? -3.344 7.832 -7.877 1.00 97.06 101 THR A CA 1
ATOM 736 C C . THR A 1 101 ? -4.592 7.325 -7.184 1.00 97.06 101 THR A C 1
ATOM 738 O O . THR A 1 101 ? -5.690 7.702 -7.579 1.00 97.06 101 THR A O 1
ATOM 741 N N . CYS A 1 102 ? -4.422 6.431 -6.220 1.00 97.06 102 CYS A N 1
ATOM 742 C CA . CYS A 1 102 ? -5.516 5.754 -5.554 1.00 97.06 102 CYS A CA 1
ATOM 743 C C . CYS A 1 102 ? -5.481 6.010 -4.050 1.00 97.06 102 CYS A C 1
ATOM 745 O O . CYS A 1 102 ? -4.406 6.029 -3.456 1.00 97.06 102 CYS A O 1
ATOM 747 N N . GLU A 1 103 ? -6.646 6.094 -3.432 1.00 97.19 103 GLU A N 1
ATOM 748 C CA . GLU A 1 103 ? -6.825 6.115 -1.983 1.00 97.19 103 GLU A CA 1
ATOM 749 C C . GLU A 1 103 ? -7.284 4.728 -1.538 1.00 97.19 103 GLU A C 1
ATOM 751 O O . GLU A 1 103 ? -8.246 4.192 -2.086 1.00 97.19 103 GLU A O 1
ATOM 756 N N . VAL A 1 104 ? -6.568 4.104 -0.601 1.00 97.06 104 VAL A N 1
ATOM 757 C CA . VAL A 1 104 ? -6.934 2.809 -0.012 1.00 97.06 104 VAL A CA 1
ATOM 758 C C . VAL A 1 104 ? -7.323 3.040 1.438 1.00 97.06 104 VAL A C 1
ATOM 760 O O . VAL A 1 104 ? -6.461 3.331 2.269 1.00 97.06 104 VAL A O 1
ATOM 763 N N . SER A 1 105 ? -8.606 2.885 1.740 1.00 96.50 105 SER A N 1
ATOM 764 C CA . SER A 1 105 ? -9.138 3.082 3.084 1.00 96.50 105 SER A CA 1
ATOM 765 C C . SER A 1 105 ? -8.890 1.862 3.970 1.00 96.50 105 SER A C 1
ATOM 767 O O . SER A 1 105 ? -8.881 0.711 3.532 1.00 96.50 105 SER A O 1
ATOM 769 N N . SER A 1 106 ? -8.724 2.113 5.262 1.00 96.19 106 SER A N 1
ATOM 770 C CA . SER A 1 106 ? -8.754 1.111 6.331 1.00 96.19 106 SER A CA 1
ATOM 771 C C . SER A 1 106 ? -10.116 0.403 6.460 1.00 96.19 106 SER A C 1
ATOM 773 O O . SER A 1 106 ? -10.221 -0.628 7.132 1.00 96.19 106 SER A O 1
ATOM 775 N N . THR A 1 107 ? -11.167 0.907 5.812 1.00 95.38 107 THR A N 1
ATOM 776 C CA . THR A 1 107 ? -12.493 0.281 5.773 1.00 95.38 107 THR A CA 1
ATOM 777 C C . THR A 1 107 ? -12.575 -0.815 4.714 1.00 95.38 107 THR A C 1
ATOM 779 O O . THR A 1 107 ? -11.977 -0.736 3.642 1.00 95.38 107 THR A O 1
ATOM 782 N N . LYS A 1 108 ? -13.310 -1.890 5.028 1.00 92.56 108 LYS A N 1
ATOM 783 C CA . LYS A 1 108 ? -13.555 -3.004 4.107 1.00 92.56 108 LYS A CA 1
ATOM 784 C C . LYS A 1 108 ? -14.993 -3.027 3.629 1.00 92.56 108 LYS A C 1
ATOM 786 O O . LYS A 1 108 ? -15.913 -3.005 4.441 1.00 92.56 108 LYS A O 1
ATOM 791 N N . THR A 1 109 ? -15.147 -3.308 2.341 1.00 90.94 109 THR A N 1
ATOM 792 C CA . THR A 1 109 ? -16.384 -3.836 1.774 1.00 90.94 109 THR A CA 1
ATOM 793 C C . THR A 1 109 ? -16.161 -5.312 1.426 1.00 90.94 109 THR A C 1
ATOM 795 O O . THR A 1 109 ? -15.410 -5.667 0.515 1.00 90.94 109 THR A O 1
ATOM 798 N N . GLY A 1 110 ? -16.781 -6.208 2.202 1.00 91.62 110 GLY A N 1
ATOM 799 C CA . GLY A 1 110 ? -16.572 -7.654 2.086 1.00 91.62 110 GLY A CA 1
ATOM 800 C C . GLY A 1 110 ? -15.166 -8.078 2.527 1.00 91.62 110 GLY A C 1
ATOM 801 O O . GLY A 1 110 ? -14.791 -7.906 3.686 1.00 91.62 110 GLY A O 1
ATOM 802 N N . THR A 1 111 ? -14.386 -8.672 1.618 1.00 92.50 111 THR A N 1
ATOM 803 C CA . THR A 1 111 ? -13.014 -9.139 1.903 1.00 92.50 111 THR A CA 1
ATOM 804 C C . THR A 1 111 ? -11.929 -8.142 1.508 1.00 92.50 111 THR A C 1
ATOM 806 O O . THR A 1 111 ? -10.767 -8.354 1.853 1.00 92.50 111 THR A O 1
ATOM 809 N N . THR A 1 112 ? -12.284 -7.084 0.778 1.00 96.62 112 THR A N 1
ATOM 810 C CA . THR A 1 112 ? -11.340 -6.105 0.230 1.00 96.62 112 THR A CA 1
ATOM 811 C C . THR A 1 112 ? -11.438 -4.769 0.942 1.00 96.62 112 THR A C 1
ATOM 813 O O . THR A 1 112 ? -12.521 -4.369 1.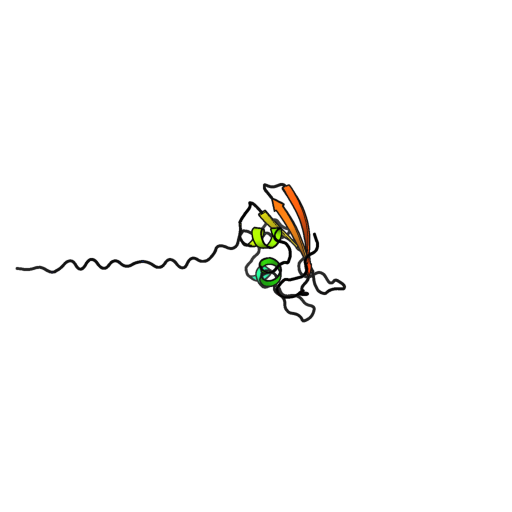364 1.00 96.62 112 THR A O 1
ATOM 816 N N . TYR A 1 113 ? -10.308 -4.078 1.037 1.00 96.38 113 TYR A N 1
ATOM 817 C CA . TYR A 1 113 ? -10.256 -2.690 1.476 1.00 96.38 113 TYR A CA 1
ATOM 818 C C . TYR A 1 113 ? -10.785 -1.778 0.381 1.00 96.38 113 TYR A C 1
ATOM 820 O O . TYR A 1 113 ? -10.494 -1.987 -0.802 1.00 96.38 113 TYR A O 1
ATOM 828 N N . GLU A 1 114 ? -11.589 -0.802 0.781 1.00 95.69 114 GLU A N 1
ATOM 829 C CA . GLU A 1 114 ? -12.159 0.179 -0.130 1.00 95.69 114 GLU A CA 1
ATOM 830 C C . GLU A 1 114 ? -11.034 0.933 -0.827 1.00 95.69 114 GLU A C 1
ATOM 832 O O . GLU A 1 114 ? -9.972 1.197 -0.258 1.00 95.69 114 GLU A O 1
ATOM 837 N N . THR A 1 115 ? -11.198 1.147 -2.126 1.00 96.12 115 THR A N 1
ATOM 838 C CA . THR A 1 115 ? -10.160 1.772 -2.934 1.00 96.12 115 THR A CA 1
ATOM 839 C C . THR A 1 115 ? -10.788 2.620 -4.016 1.00 96.12 115 THR A C 1
ATOM 841 O O . THR A 1 115 ? -11.561 2.099 -4.822 1.00 96.12 115 THR A O 1
ATOM 844 N N . THR A 1 116 ? -10.388 3.883 -4.064 1.00 95.19 116 THR A N 1
ATOM 845 C CA . THR A 1 116 ? -10.824 4.850 -5.069 1.00 95.19 116 THR A CA 1
ATOM 846 C C . THR A 1 116 ? -9.634 5.218 -5.939 1.00 95.19 116 THR A C 1
ATOM 848 O O . THR A 1 116 ? -8.592 5.601 -5.421 1.00 95.19 116 THR A O 1
ATOM 851 N N . CYS A 1 117 ? -9.787 5.058 -7.251 1.00 92.88 117 CYS A N 1
ATOM 852 C CA . CYS A 1 117 ? -8.891 5.503 -8.314 1.00 92.88 117 CYS A CA 1
ATOM 853 C C . CYS A 1 117 ? -9.793 6.117 -9.408 1.00 92.88 117 CYS A C 1
ATOM 855 O O . CYS A 1 117 ? -9.286 6.943 -10.185 1.00 92.88 117 CYS A O 1
#

Foldseek 3Di:
DDDDDDDPDPPPPPDPCPQDFAFAAELVRHGDDPVQQLDAAPQPLRQGVVQQQCQAPDPQSVCCRNVPQQKYKYFHDFFDQDPQGTWTWIFIDHPNHTDDIKIFHSDDDPRGTYMDD

Radius of gyration: 20.49 Å; Cα contacts (8 Å, |Δi|>4): 218; chains: 1; bounding box: 56×67×33 Å

Solvent-accessible surface area (backbone atoms only — not comparable to full-atom values): 6683 Å² total; per-residue (Å²): 132,88,81,85,84,86,79,85,75,83,79,79,78,79,72,79,81,72,77,67,62,32,74,40,22,33,75,86,73,43,69,57,47,80,63,58,42,58,41,51,34,82,79,74,78,58,43,26,47,48,56,39,42,67,30,32,62,40,67,64,51,32,29,12,45,58,52,39,95,58,29,37,36,28,43,66,40,78,55,41,85,46,98,75,36,24,24,31,35,34,39,35,27,45,86,90,38,82,74,46,60,29,41,39,27,66,36,63,64,88,89,24,18,40,53,51,111

pLDDT: mean 85.69, std 17.31, range [38.69, 97.69]

Secondary structure (DSSP, 8-state):
-----------------------EE-TTSSBPPTTGGG-B-SSSS--BHHHHHHTBS-HHHHHHHHT-TTEEEEEEEEEE--TTS-EEEEEEEETTEEEEEEEEEEEEETTEEEEE-

Sequence (117 aa):
MAFMPLLLGALVLAVPSSSAMADVYSPNGVLLSSAEWKEASTDGKKVTVRDALTNSASRMITSGVKGVNGYTLTVMSFWSDSPDGDELVIEVRQNGSVKATCEVSSTKTGTTYETTC

Organism: NCBI:txid502049

Mean predicted aligned error: 9.09 Å

Nearest PDB structures (foldseek):
  7xi1-assembly1_A  TM=7.162E-01  e=2.596E+00  Pseudomonas aeruginosa
  7elm-assembly1_U  TM=7.685E-01  e=3.581E+00  Pseudomonas aeruginosa
  3nqz-assembly1_A  TM=4.530E-01  e=1.654E+00  Pseudoalteromonas sp. SM9913
  4ce4-assembly1_h  TM=5.774E-01  e=3.581E+00  Sus scrofa domesticus